Protein AF-A0A4R1ZVI6-F1 (afdb_monomer)

Secondary structure (DSSP, 8-state):
-HHHHHHHHHHHHHHHHHHHHHHHH--HHHHHHHHHHHHHHHHHHHHHHTT--PPPTHHHHHHHHHHHHHHHHT-

pLDDT: mean 86.79, std 6.99, range [55.91, 95.81]

Mean predicted aligned error: 7.62 Å

Structure (mmCIF, N/CA/C/O backbone):
data_AF-A0A4R1ZVI6-F1
#
_entry.id   AF-A0A4R1ZVI6-F1
#
loop_
_atom_site.group_PDB
_atom_site.id
_atom_site.type_symbol
_atom_site.label_atom_id
_atom_site.label_alt_id
_atom_site.label_comp_id
_atom_site.label_asym_id
_atom_site.label_entity_id
_atom_site.label_seq_id
_atom_site.pdbx_PDB_ins_code
_atom_site.Cartn_x
_atom_site.Cartn_y
_atom_site.Cartn_z
_atom_site.occupancy
_atom_site.B_iso_or_equiv
_atom_site.auth_seq_id
_atom_site.auth_comp_id
_atom_site.auth_asym_id
_atom_site.auth_atom_id
_atom_site.pdbx_PDB_model_num
ATOM 1 N N . MET A 1 1 ? -8.468 2.987 -17.287 1.00 66.75 1 MET A N 1
ATOM 2 C CA . MET A 1 1 ? -8.949 3.704 -16.079 1.00 66.75 1 MET A CA 1
ATOM 3 C C . MET A 1 1 ? -9.686 2.799 -15.089 1.00 66.75 1 MET A C 1
ATOM 5 O O . MET A 1 1 ? -9.454 2.960 -13.902 1.00 66.75 1 MET A O 1
ATOM 9 N N . PHE A 1 2 ? -10.489 1.820 -15.533 1.00 83.19 2 PHE A N 1
ATOM 10 C CA . PHE A 1 2 ? -11.233 0.908 -14.640 1.00 83.19 2 PHE A CA 1
ATOM 11 C C . PHE A 1 2 ? -10.382 0.166 -13.593 1.00 83.19 2 PHE A C 1
ATOM 13 O O . PHE A 1 2 ? -10.825 0.022 -12.460 1.00 83.19 2 PHE A O 1
ATOM 20 N N . GLY A 1 3 ? -9.153 -0.250 -13.931 1.00 84.31 3 GLY A N 1
ATOM 21 C CA . GLY A 1 3 ? -8.248 -0.907 -12.976 1.00 84.31 3 GLY A CA 1
ATOM 22 C C . GLY A 1 3 ? -7.853 -0.008 -11.799 1.00 84.31 3 GLY A C 1
ATOM 23 O O . GLY A 1 3 ? -7.955 -0.417 -10.650 1.00 84.31 3 GLY A O 1
ATOM 24 N N . ILE A 1 4 ? -7.511 1.256 -12.069 1.00 87.19 4 ILE A N 1
ATOM 25 C CA . ILE A 1 4 ? -7.170 2.244 -11.032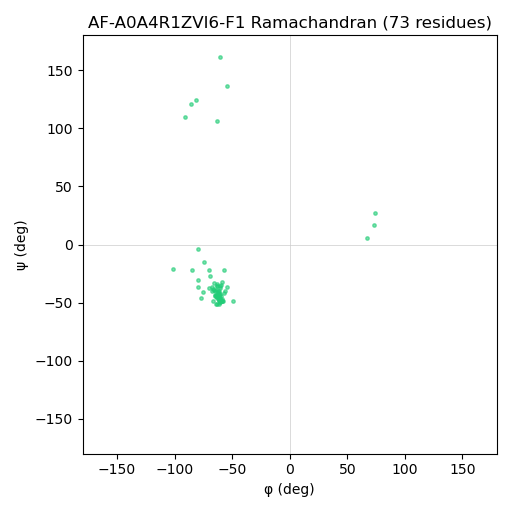 1.00 87.19 4 ILE A CA 1
ATOM 26 C C . ILE A 1 4 ? -8.386 2.520 -10.140 1.00 87.19 4 ILE A C 1
ATOM 28 O O . ILE A 1 4 ? -8.271 2.530 -8.917 1.00 87.19 4 ILE A O 1
ATOM 32 N N . THR A 1 5 ? -9.569 2.688 -10.739 1.00 90.19 5 THR A N 1
ATOM 33 C CA . THR A 1 5 ? -10.815 2.894 -9.988 1.00 90.19 5 THR A CA 1
ATOM 34 C C . THR A 1 5 ? -11.139 1.700 -9.087 1.00 90.19 5 THR A C 1
ATOM 36 O O . THR A 1 5 ? -11.519 1.898 -7.936 1.00 90.19 5 THR A O 1
ATOM 39 N N . ALA A 1 6 ? -10.944 0.470 -9.573 1.00 90.75 6 ALA A N 1
ATOM 40 C CA . ALA A 1 6 ? -11.149 -0.743 -8.785 1.00 90.75 6 ALA A CA 1
ATOM 41 C C . ALA A 1 6 ? -10.170 -0.835 -7.605 1.00 90.75 6 ALA A C 1
ATOM 43 O O . ALA A 1 6 ? -10.586 -1.126 -6.486 1.00 90.75 6 ALA A O 1
ATOM 44 N N . VAL A 1 7 ? -8.890 -0.523 -7.828 1.00 91.44 7 VAL A N 1
ATOM 45 C CA . VAL A 1 7 ? -7.864 -0.497 -6.774 1.00 91.44 7 VAL A CA 1
ATOM 46 C C . VAL A 1 7 ? -8.222 0.518 -5.682 1.00 91.44 7 VAL A C 1
ATOM 48 O O . VAL A 1 7 ? -8.210 0.173 -4.503 1.00 91.44 7 VAL A O 1
ATOM 51 N N . ILE A 1 8 ? -8.625 1.735 -6.058 1.00 92.06 8 ILE A N 1
ATOM 52 C CA . ILE A 1 8 ? -9.053 2.767 -5.099 1.00 92.06 8 ILE A CA 1
ATOM 53 C C . ILE A 1 8 ? -10.292 2.312 -4.318 1.00 92.06 8 ILE A C 1
ATOM 55 O O . ILE A 1 8 ? -10.345 2.484 -3.099 1.00 92.06 8 ILE A O 1
ATOM 59 N N . ALA A 1 9 ? -11.274 1.710 -4.995 1.00 94.12 9 ALA A N 1
ATOM 60 C CA . ALA A 1 9 ? -12.483 1.209 -4.350 1.00 94.12 9 ALA A CA 1
ATOM 61 C C . ALA A 1 9 ? -12.166 0.120 -3.312 1.00 94.12 9 ALA A C 1
ATOM 63 O O . ALA A 1 9 ? -12.663 0.179 -2.189 1.00 94.12 9 ALA A O 1
ATOM 64 N N . VAL A 1 10 ? -11.289 -0.831 -3.647 1.00 94.06 10 VAL A N 1
ATOM 65 C CA . VAL A 1 10 ? -10.846 -1.876 -2.711 1.00 94.06 10 VAL A CA 1
ATOM 66 C C . VAL A 1 10 ? -10.102 -1.264 -1.525 1.00 94.06 10 VAL A C 1
ATOM 68 O O . VAL A 1 10 ? -10.406 -1.599 -0.382 1.00 94.06 10 VAL A O 1
ATOM 71 N N . SER A 1 11 ? -9.184 -0.323 -1.754 1.00 92.62 11 SER A N 1
ATOM 72 C CA . SER A 1 11 ? -8.476 0.354 -0.661 1.00 92.62 11 SER A CA 1
ATOM 73 C C . SER A 1 11 ? -9.420 1.119 0.268 1.00 92.62 11 SER A C 1
ATOM 75 O O . SER A 1 11 ? -9.224 1.090 1.481 1.00 92.62 11 SER A O 1
ATOM 77 N N . ALA A 1 12 ? -10.473 1.747 -0.262 1.00 93.81 12 ALA A N 1
ATOM 78 C CA . ALA A 1 12 ? -11.490 2.403 0.556 1.00 93.81 12 ALA A CA 1
ATOM 79 C C . ALA A 1 12 ? -12.256 1.406 1.444 1.00 93.81 12 ALA A C 1
ATOM 81 O O . ALA A 1 12 ? -12.516 1.702 2.611 1.00 93.81 12 ALA A O 1
ATOM 82 N N . VAL A 1 13 ? -12.568 0.212 0.926 1.00 95.81 13 VAL A N 1
ATOM 83 C CA . VAL A 1 13 ? -13.207 -0.865 1.702 1.00 95.81 13 VAL A CA 1
ATOM 84 C C . VAL A 1 13 ? -12.289 -1.364 2.818 1.00 95.81 13 VAL A C 1
ATOM 86 O O . VAL A 1 13 ? -12.743 -1.498 3.953 1.00 95.81 13 VAL A O 1
ATOM 89 N N . ILE A 1 14 ? -11.001 -1.577 2.524 1.00 93.81 14 ILE A N 1
ATOM 90 C CA . ILE A 1 14 ? -10.004 -1.980 3.529 1.00 93.81 14 ILE A CA 1
ATOM 91 C C . ILE A 1 14 ? -9.948 -0.938 4.651 1.00 93.81 14 ILE A C 1
ATOM 93 O O . ILE A 1 14 ? -10.068 -1.285 5.821 1.00 93.81 14 ILE A O 1
ATOM 97 N N . VAL A 1 15 ? -9.843 0.352 4.313 1.00 94.00 15 VAL A N 1
ATOM 98 C CA . VAL A 1 15 ? -9.849 1.424 5.321 1.00 94.00 15 VAL A CA 1
ATOM 99 C C . VAL A 1 15 ? -11.136 1.394 6.138 1.00 94.00 15 VAL A C 1
ATOM 101 O O . VAL A 1 15 ? -11.062 1.443 7.359 1.00 94.00 15 VAL A O 1
ATOM 104 N N . ALA A 1 16 ? -12.308 1.282 5.510 1.00 94.12 16 ALA A N 1
ATOM 105 C CA . ALA A 1 16 ? -13.582 1.263 6.227 1.00 94.12 16 ALA A CA 1
ATOM 106 C C . ALA A 1 16 ? -13.692 0.092 7.222 1.00 94.12 16 ALA A C 1
ATOM 108 O O . ALA A 1 16 ? -14.262 0.263 8.302 1.00 94.12 16 ALA A O 1
ATOM 109 N N . TYR A 1 17 ? -13.132 -1.070 6.877 1.00 95.06 17 TYR A N 1
ATOM 110 C CA . TYR A 1 17 ? -13.144 -2.259 7.725 1.00 95.06 17 TYR A CA 1
ATOM 111 C C . TYR A 1 17 ? -12.121 -2.184 8.870 1.00 95.06 17 TYR A C 1
ATOM 113 O O . TYR A 1 17 ? -12.465 -2.436 10.028 1.00 95.06 17 TYR A O 1
ATOM 121 N N . GLU A 1 18 ? -10.887 -1.767 8.583 1.00 91.44 18 GLU A N 1
ATOM 122 C CA . GLU A 1 18 ? -9.807 -1.723 9.575 1.00 91.44 18 GLU A CA 1
ATOM 123 C C . GLU A 1 18 ? -9.886 -0.497 10.502 1.00 91.44 18 GLU A C 1
ATOM 125 O O . GLU A 1 18 ? -9.512 -0.572 11.677 1.00 91.44 18 GLU A O 1
ATOM 130 N N . TRP A 1 19 ? -10.407 0.635 10.018 1.00 89.62 19 TRP A N 1
ATOM 131 C CA . TRP A 1 19 ? -10.498 1.897 10.764 1.00 89.62 19 TRP A CA 1
ATOM 132 C C . TRP A 1 19 ? -11.097 1.779 12.177 1.00 89.62 19 TRP A C 1
ATOM 134 O O . TRP A 1 19 ? -10.481 2.295 13.117 1.00 89.62 19 TRP A O 1
ATOM 144 N N . PRO A 1 20 ? -12.249 1.111 12.409 1.00 88.31 20 PRO A N 1
ATOM 145 C CA . PRO A 1 20 ? -12.778 0.942 13.762 1.00 88.31 20 PRO A CA 1
ATOM 146 C C . PRO A 1 20 ? -11.849 0.119 14.665 1.00 88.31 20 PRO A C 1
ATOM 148 O O . PRO A 1 20 ? -11.766 0.410 15.859 1.00 88.31 20 PRO A O 1
ATOM 151 N N . GLY A 1 21 ? -11.139 -0.874 14.122 1.00 89.94 21 GLY A N 1
ATOM 152 C CA . GLY A 1 21 ? -10.157 -1.673 14.861 1.00 89.94 21 GLY A CA 1
ATOM 153 C C . GLY A 1 21 ? -8.949 -0.839 15.284 1.00 89.94 21 GLY A C 1
ATOM 154 O O . GLY A 1 21 ? -8.603 -0.797 16.467 1.00 89.94 21 GLY A O 1
ATOM 155 N N . LEU A 1 22 ? -8.377 -0.085 14.345 1.00 87.44 22 LEU A N 1
ATOM 156 C CA . LEU A 1 22 ? -7.257 0.820 14.607 1.00 87.44 22 LEU A CA 1
ATOM 157 C C . LEU A 1 22 ? -7.616 1.928 15.602 1.00 87.44 22 LEU A C 1
ATOM 159 O O . LEU A 1 22 ? -6.832 2.242 16.501 1.00 87.44 22 LEU A O 1
ATOM 163 N N . ARG A 1 23 ? -8.825 2.491 15.496 1.00 87.06 23 ARG A N 1
ATOM 164 C CA . ARG A 1 23 ? -9.298 3.519 16.430 1.00 87.06 23 ARG A CA 1
ATOM 165 C C . ARG A 1 23 ? -9.502 2.962 17.841 1.00 87.06 23 ARG A C 1
ATOM 167 O O . ARG A 1 23 ? -9.171 3.650 18.801 1.00 87.06 23 ARG A O 1
ATOM 174 N N . LYS A 1 24 ? -10.002 1.726 17.976 1.00 87.81 24 LYS A N 1
ATOM 175 C CA . LYS A 1 24 ? -10.142 1.040 19.276 1.00 87.81 24 LYS A CA 1
ATOM 176 C C . LYS A 1 24 ? -8.792 0.734 19.927 1.00 87.81 24 LYS A C 1
ATOM 178 O O . LYS A 1 24 ? -8.695 0.782 21.147 1.00 87.81 24 LYS A O 1
ATOM 183 N N . GLN A 1 25 ? -7.761 0.447 19.133 1.00 88.94 25 GLN A N 1
ATOM 184 C CA . GLN A 1 25 ? -6.411 0.193 19.641 1.00 88.94 25 GLN A CA 1
ATOM 185 C C . GLN A 1 25 ? -5.743 1.460 20.207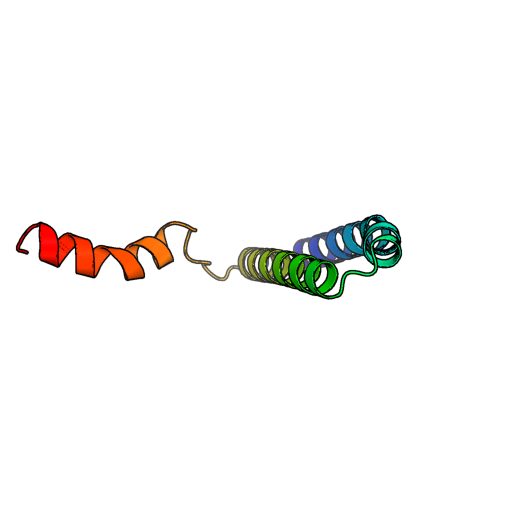 1.00 88.94 25 GLN A C 1
ATOM 187 O O . GLN A 1 25 ? -4.865 1.357 21.059 1.00 88.94 25 GLN A O 1
ATOM 192 N N . GLY A 1 26 ? -6.118 2.652 19.724 1.00 84.62 26 GLY A N 1
ATOM 193 C CA . GLY A 1 26 ? -5.619 3.943 20.223 1.00 84.62 26 GLY A CA 1
ATOM 194 C C . GLY A 1 26 ? -4.130 4.214 19.957 1.00 84.62 26 GLY A C 1
ATOM 195 O O . GLY A 1 26 ? -3.591 5.220 20.413 1.00 84.62 26 GLY A O 1
ATOM 196 N N . SER A 1 27 ? -3.447 3.339 19.215 1.00 90.00 27 SER A N 1
ATOM 197 C CA . SER A 1 27 ? -2.017 3.454 18.934 1.00 90.00 27 SER A CA 1
ATOM 198 C C . SER A 1 27 ? -1.770 4.242 17.652 1.00 90.00 27 SER A C 1
ATOM 200 O O . SER A 1 27 ? -1.973 3.741 16.545 1.00 90.00 27 SER A O 1
ATOM 202 N N . ALA A 1 28 ? -1.241 5.459 17.788 1.00 88.31 28 ALA A N 1
ATOM 203 C CA . ALA A 1 28 ? -0.838 6.274 16.641 1.00 88.31 28 ALA A CA 1
ATOM 204 C C . ALA A 1 28 ? 0.218 5.574 15.764 1.00 88.31 28 ALA A C 1
ATOM 206 O O . ALA A 1 28 ? 0.207 5.726 14.547 1.00 88.31 28 ALA A O 1
ATOM 207 N N . ARG A 1 29 ? 1.094 4.748 16.360 1.00 90.62 29 ARG A N 1
ATOM 208 C CA . ARG A 1 29 ? 2.099 3.971 15.613 1.00 90.62 29 ARG A CA 1
ATOM 209 C C . ARG A 1 29 ? 1.456 2.929 14.700 1.00 90.62 29 ARG A C 1
ATOM 211 O O . ARG A 1 29 ? 1.908 2.763 13.574 1.00 90.62 29 ARG A O 1
ATOM 218 N N . ALA A 1 30 ? 0.401 2.263 15.169 1.00 89.62 30 ALA A N 1
ATOM 219 C CA . ALA A 1 30 ? -0.332 1.286 14.367 1.00 89.62 30 ALA A CA 1
ATOM 220 C C . ALA A 1 30 ? -1.068 1.960 13.203 1.00 89.62 30 ALA A C 1
ATOM 222 O O . ALA A 1 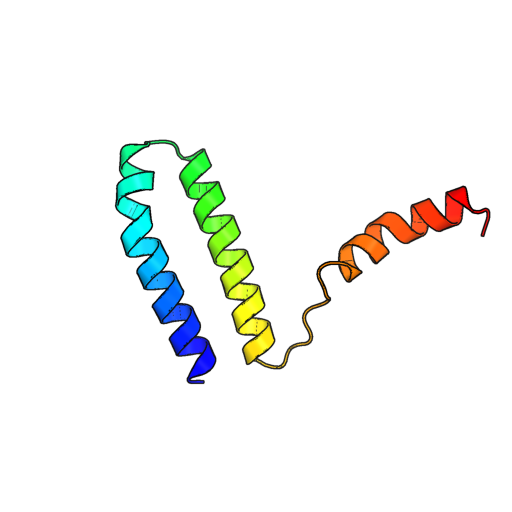30 ? -1.036 1.457 12.085 1.00 89.62 30 ALA A O 1
ATOM 223 N N . ILE A 1 31 ? -1.653 3.138 13.447 1.00 89.75 31 ILE A N 1
ATOM 224 C CA . ILE A 1 31 ? -2.307 3.945 12.408 1.00 89.75 31 ILE A CA 1
ATOM 225 C C . ILE A 1 31 ? -1.307 4.344 11.329 1.00 89.75 31 ILE A C 1
ATOM 227 O O . ILE A 1 31 ? -1.559 4.116 10.147 1.00 89.75 31 ILE A O 1
ATOM 231 N N . VAL A 1 32 ? -0.151 4.880 11.725 1.00 93.12 32 VAL A N 1
ATOM 232 C CA . VAL A 1 32 ? 0.898 5.254 10.772 1.00 93.12 32 VAL A CA 1
ATOM 233 C C . VAL A 1 32 ? 1.377 4.031 9.988 1.00 93.12 32 VAL A C 1
ATOM 235 O O . VAL A 1 32 ? 1.429 4.109 8.769 1.00 93.12 32 VAL A O 1
ATOM 238 N N . ALA A 1 33 ? 1.654 2.901 10.647 1.00 93.19 33 ALA A N 1
ATOM 239 C CA . ALA A 1 33 ? 2.099 1.676 9.976 1.00 93.19 33 ALA A CA 1
ATOM 240 C C . ALA A 1 33 ? 1.068 1.128 8.971 1.00 93.19 33 ALA A C 1
ATOM 242 O O . ALA A 1 33 ? 1.432 0.698 7.879 1.00 93.19 33 ALA A O 1
ATOM 243 N N . PHE A 1 34 ? -0.219 1.169 9.321 1.00 93.38 34 PHE A N 1
ATOM 244 C CA . PHE A 1 34 ? -1.295 0.746 8.430 1.00 93.38 34 PHE A CA 1
ATOM 245 C C . PHE A 1 34 ? -1.371 1.634 7.188 1.00 93.38 34 PHE A C 1
ATOM 247 O O . PHE A 1 34 ? -1.350 1.129 6.066 1.00 93.38 34 PHE A O 1
ATOM 254 N N . PHE A 1 35 ? -1.407 2.957 7.371 1.00 92.56 35 PHE A N 1
ATOM 255 C CA . PHE A 1 35 ? -1.488 3.874 6.238 1.00 92.56 35 PHE A CA 1
ATOM 256 C C . PHE A 1 35 ? -0.232 3.837 5.374 1.00 92.56 35 PHE A C 1
ATOM 258 O O . PHE A 1 35 ? -0.360 3.866 4.154 1.00 92.56 35 PHE A O 1
ATOM 265 N N . THR A 1 36 ? 0.967 3.731 5.951 1.00 93.69 36 THR A N 1
ATOM 266 C CA . THR A 1 36 ? 2.195 3.639 5.148 1.00 93.69 36 THR A CA 1
ATOM 267 C C . THR A 1 36 ? 2.184 2.395 4.268 1.00 93.69 36 THR A C 1
ATOM 269 O O . THR A 1 36 ? 2.402 2.516 3.065 1.00 93.69 36 THR A O 1
ATOM 272 N N . MET A 1 37 ? 1.851 1.221 4.814 1.00 93.12 37 MET A N 1
ATOM 273 C CA . MET A 1 37 ? 1.722 -0.003 4.012 1.00 93.12 37 MET A CA 1
ATOM 274 C C . MET A 1 37 ? 0.627 0.111 2.949 1.00 93.12 37 MET A C 1
ATOM 276 O O . MET A 1 37 ? 0.857 -0.265 1.797 1.00 93.12 37 MET A O 1
ATOM 280 N N . LEU A 1 38 ? -0.535 0.667 3.304 1.00 93.62 38 LEU A N 1
ATOM 281 C CA . LEU A 1 38 ? -1.649 0.846 2.376 1.00 93.62 38 LEU A CA 1
ATOM 282 C C . LEU A 1 38 ? -1.265 1.760 1.204 1.00 93.62 38 LEU A C 1
ATOM 284 O O . LEU A 1 38 ? -1.503 1.404 0.053 1.00 93.62 38 LEU A O 1
ATOM 288 N N . PHE A 1 39 ? -0.645 2.913 1.474 1.00 93.12 39 PHE A N 1
ATOM 289 C CA . PHE A 1 39 ? -0.231 3.859 0.436 1.00 93.12 39 PHE A CA 1
ATOM 290 C C . PHE A 1 39 ? 0.892 3.312 -0.445 1.00 93.12 39 PHE A C 1
ATOM 292 O O . PHE A 1 39 ? 0.865 3.544 -1.652 1.00 93.12 39 PHE A O 1
ATOM 299 N N . ILE A 1 40 ? 1.841 2.556 0.117 1.00 92.69 40 ILE A N 1
ATOM 300 C CA . ILE A 1 40 ? 2.885 1.886 -0.672 1.00 92.69 40 ILE A CA 1
ATOM 301 C C . ILE A 1 40 ? 2.245 0.888 -1.643 1.00 92.69 40 ILE A C 1
ATOM 303 O O . ILE A 1 40 ? 2.504 0.950 -2.845 1.00 92.69 40 ILE A O 1
ATOM 307 N N . GLY A 1 41 ? 1.366 0.010 -1.150 1.00 90.62 41 GLY A N 1
ATOM 308 C CA . GLY A 1 41 ? 0.671 -0.966 -1.993 1.00 90.62 41 GLY A CA 1
ATOM 309 C C . GLY A 1 41 ? -0.216 -0.307 -3.054 1.00 90.62 41 GLY A C 1
ATOM 310 O O . GLY A 1 41 ? -0.199 -0.715 -4.216 1.00 90.62 41 GLY A O 1
ATOM 311 N N . LEU A 1 42 ? -0.936 0.753 -2.677 1.00 92.69 42 LEU A N 1
ATOM 312 C CA . LEU A 1 42 ? -1.764 1.541 -3.588 1.00 92.69 42 LEU A CA 1
ATOM 313 C C . LEU A 1 42 ? -0.919 2.182 -4.697 1.00 92.69 42 LEU A C 1
ATOM 315 O O . LEU A 1 42 ? -1.271 2.076 -5.870 1.00 92.69 42 LEU A O 1
ATOM 319 N N . GLY A 1 43 ? 0.202 2.813 -4.341 1.00 90.44 43 GLY A N 1
ATOM 320 C CA . GLY A 1 43 ? 1.111 3.447 -5.294 1.00 90.44 43 GLY A CA 1
ATOM 321 C C . GLY A 1 43 ? 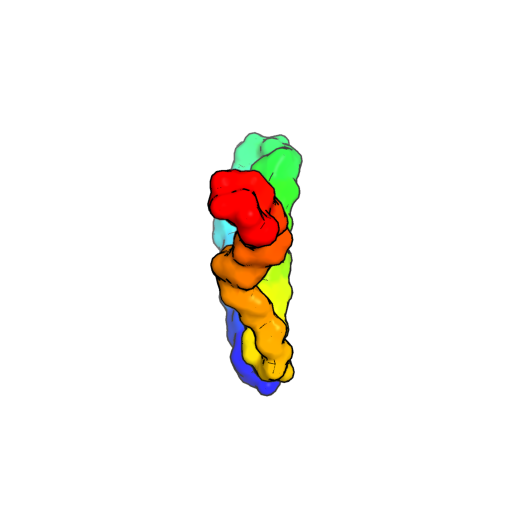1.694 2.446 -6.290 1.00 90.44 43 GLY A C 1
ATOM 322 O O . GLY A 1 43 ? 1.650 2.691 -7.493 1.00 90.44 43 GLY A O 1
ATOM 323 N N . ILE A 1 44 ? 2.149 1.285 -5.809 1.00 89.56 44 ILE A N 1
ATOM 324 C CA . ILE A 1 44 ? 2.659 0.201 -6.664 1.00 89.56 44 ILE A CA 1
ATOM 325 C C . ILE A 1 44 ? 1.580 -0.262 -7.647 1.00 89.56 44 ILE A C 1
ATOM 327 O O . ILE A 1 44 ? 1.835 -0.333 -8.848 1.00 89.56 44 ILE A O 1
ATOM 331 N N . MET A 1 45 ? 0.363 -0.526 -7.162 1.00 89.12 45 MET A N 1
ATOM 332 C CA . MET A 1 45 ? -0.747 -0.947 -8.020 1.00 89.12 45 MET A CA 1
ATOM 333 C C . MET A 1 45 ? -1.096 0.106 -9.074 1.00 89.12 45 MET A C 1
ATOM 335 O O . MET A 1 45 ? -1.308 -0.238 -10.235 1.00 89.12 45 MET A O 1
ATOM 339 N N . ILE A 1 46 ? -1.121 1.390 -8.705 1.00 88.69 46 ILE A N 1
ATOM 340 C CA . ILE A 1 46 ? -1.372 2.478 -9.657 1.00 88.69 46 ILE A CA 1
ATOM 341 C C . ILE A 1 46 ? -0.282 2.518 -10.732 1.00 88.69 46 ILE A C 1
ATOM 343 O O . ILE A 1 46 ? -0.623 2.603 -11.910 1.00 88.69 46 ILE A O 1
ATOM 347 N N . CYS A 1 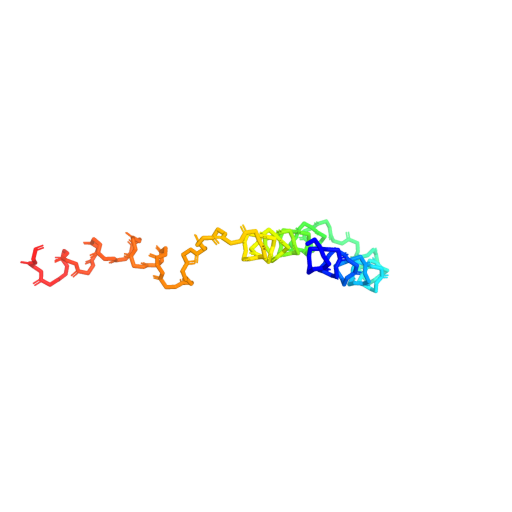47 ? 0.997 2.411 -10.361 1.00 88.94 47 CYS A N 1
ATOM 348 C CA . CYS A 1 47 ? 2.103 2.384 -11.320 1.00 88.94 47 CYS A CA 1
ATOM 349 C C . CYS A 1 47 ? 1.985 1.207 -12.300 1.00 88.94 47 CYS A C 1
ATOM 351 O O . CYS A 1 47 ? 2.094 1.415 -13.508 1.00 88.94 47 CYS A O 1
ATOM 353 N N . ILE A 1 48 ? 1.663 0.007 -11.800 1.00 86.69 48 ILE A N 1
ATOM 354 C CA . ILE A 1 48 ? 1.434 -1.184 -12.633 1.00 86.69 48 ILE A CA 1
ATOM 355 C C . ILE A 1 48 ? 0.300 -0.929 -13.638 1.00 86.69 48 ILE A C 1
ATOM 357 O O . ILE A 1 48 ? 0.462 -1.161 -14.834 1.00 86.69 48 ILE A O 1
ATOM 361 N N . PHE A 1 49 ? -0.841 -0.401 -13.184 1.00 86.50 49 PHE A N 1
ATOM 362 C CA . PHE A 1 49 ? -1.972 -0.099 -14.070 1.00 86.50 49 PHE A CA 1
ATOM 363 C C . PHE A 1 49 ? -1.728 1.086 -15.013 1.00 86.50 49 PHE A C 1
ATOM 365 O O . PHE A 1 49 ? -2.405 1.190 -16.038 1.00 86.50 49 PHE A O 1
ATOM 372 N N . ALA A 1 50 ? -0.791 1.973 -14.685 1.00 86.00 50 ALA A N 1
ATOM 373 C CA . ALA A 1 50 ? -0.341 3.054 -15.555 1.00 86.00 50 ALA A CA 1
ATOM 374 C C . ALA A 1 50 ? 0.668 2.582 -16.619 1.00 86.00 50 ALA A C 1
ATOM 376 O O . ALA A 1 50 ? 1.061 3.382 -17.465 1.00 86.00 50 ALA A O 1
ATOM 377 N N . GLY A 1 51 ? 1.078 1.307 -16.595 1.00 84.31 51 GLY A N 1
ATOM 378 C CA . GLY A 1 51 ? 2.095 0.764 -17.498 1.00 84.31 51 GLY A CA 1
ATOM 379 C C . GLY A 1 51 ? 3.513 1.237 -17.169 1.00 84.31 51 GLY A C 1
ATOM 380 O O . GLY A 1 51 ? 4.396 1.141 -18.014 1.00 84.31 51 GLY A O 1
ATOM 381 N N . ILE A 1 52 ? 3.730 1.768 -15.963 1.00 84.81 52 ILE A N 1
ATOM 382 C CA . ILE A 1 52 ? 5.058 2.131 -15.472 1.00 84.81 52 ILE A CA 1
ATOM 383 C C . ILE A 1 52 ? 5.715 0.851 -14.963 1.00 84.81 52 ILE A C 1
ATOM 385 O O . ILE A 1 52 ? 5.162 0.169 -14.098 1.00 84.81 52 ILE A O 1
ATOM 389 N N . GLU A 1 53 ? 6.899 0.533 -15.483 1.00 77.69 53 GLU A N 1
ATOM 390 C CA . GLU A 1 53 ? 7.707 -0.575 -14.980 1.00 77.69 53 GLU A CA 1
ATOM 391 C C . GLU A 1 53 ? 8.108 -0.289 -13.532 1.00 77.69 53 GLU A C 1
ATOM 393 O O . GLU A 1 53 ? 8.930 0.580 -13.238 1.00 77.69 53 GLU A O 1
ATOM 398 N N . VAL A 1 54 ? 7.475 -1.005 -12.605 1.00 78.31 54 VAL A N 1
ATOM 399 C CA . VAL A 1 54 ? 7.866 -0.990 -11.201 1.00 78.31 54 VAL A CA 1
ATOM 400 C C . VAL A 1 54 ? 8.966 -2.036 -11.037 1.00 78.31 54 VAL A C 1
ATOM 402 O O . VAL A 1 54 ? 8.703 -3.205 -11.333 1.00 78.31 54 VAL A O 1
ATOM 405 N N . PRO A 1 55 ? 10.174 -1.655 -10.577 1.00 77.62 55 PRO A N 1
ATOM 406 C CA . PRO A 1 55 ? 11.238 -2.617 -10.325 1.00 77.62 55 PRO A CA 1
ATOM 407 C C . PRO A 1 55 ? 10.734 -3.700 -9.373 1.00 77.62 55 PRO A C 1
ATOM 409 O O . PRO A 1 55 ? 10.037 -3.409 -8.392 1.00 77.62 55 PRO A O 1
ATOM 412 N N . GLY A 1 56 ? 11.061 -4.957 -9.671 1.00 74.81 56 GLY A N 1
ATOM 413 C CA . GLY A 1 56 ? 10.617 -6.081 -8.862 1.00 74.81 56 GLY A CA 1
ATOM 414 C C . GLY A 1 56 ? 11.146 -5.966 -7.428 1.00 74.81 56 GLY A C 1
ATOM 415 O O . GLY A 1 56 ? 12.138 -5.282 -7.183 1.00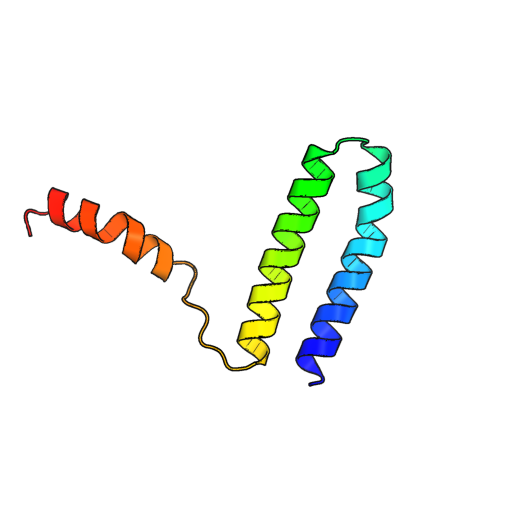 74.81 56 GLY A O 1
ATOM 416 N N . PRO A 1 57 ? 10.562 -6.675 -6.449 1.00 71.31 57 PRO A N 1
ATOM 417 C CA . PRO A 1 57 ? 11.004 -6.599 -5.050 1.00 71.31 57 PRO A CA 1
ATOM 418 C C . PRO A 1 57 ? 12.490 -6.959 -4.858 1.00 71.31 57 PRO A C 1
ATOM 420 O O . PRO A 1 57 ? 13.107 -6.551 -3.878 1.00 71.31 57 PRO A O 1
ATOM 423 N N . ALA A 1 58 ? 13.077 -7.695 -5.806 1.00 77.75 58 ALA A N 1
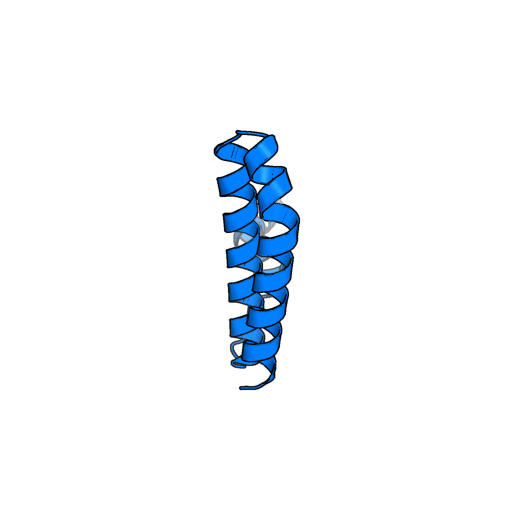ATOM 424 C CA . ALA A 1 58 ? 14.488 -8.054 -5.819 1.00 77.75 58 ALA A CA 1
ATOM 425 C C . ALA A 1 58 ? 15.410 -6.985 -6.437 1.00 77.75 58 ALA A C 1
ATOM 427 O O . ALA A 1 58 ? 16.596 -6.992 -6.124 1.00 77.75 58 ALA A O 1
ATOM 428 N N . GLU A 1 59 ? 14.923 -6.071 -7.284 1.00 81.62 59 GLU A N 1
ATOM 429 C CA . GLU A 1 59 ? 15.763 -5.048 -7.936 1.00 81.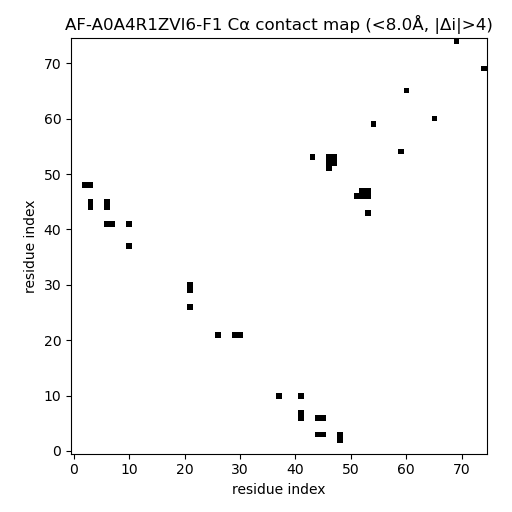62 59 GLU A CA 1
ATOM 430 C C . GLU A 1 59 ? 16.396 -4.081 -6.919 1.00 81.62 59 GLU A C 1
ATOM 432 O O . GLU A 1 59 ? 17.618 -3.934 -6.926 1.00 81.62 59 GLU A O 1
ATOM 437 N N . PRO A 1 60 ? 15.630 -3.458 -5.998 1.00 80.12 60 PRO A N 1
ATOM 438 C CA . PRO A 1 60 ? 16.197 -2.569 -4.987 1.00 80.12 60 PRO A CA 1
ATOM 439 C C . PRO A 1 60 ? 17.149 -3.306 -4.044 1.00 80.12 60 PRO A C 1
ATOM 441 O O . PRO A 1 60 ? 18.171 -2.757 -3.638 1.00 80.12 60 PRO A O 1
ATOM 444 N N . LEU A 1 61 ? 16.834 -4.568 -3.724 1.00 80.06 61 LEU A N 1
ATOM 445 C CA . LEU A 1 61 ? 17.707 -5.430 -2.930 1.00 80.06 61 LEU A CA 1
ATOM 446 C C . LEU A 1 61 ? 19.015 -5.712 -3.673 1.00 80.06 61 LEU A C 1
ATOM 448 O O . LEU A 1 61 ? 20.078 -5.612 -3.072 1.00 80.06 61 LEU A O 1
ATOM 452 N N . ARG A 1 62 ? 18.971 -6.000 -4.978 1.00 83.62 62 ARG A N 1
ATOM 453 C CA . ARG A 1 62 ? 20.185 -6.143 -5.791 1.00 83.62 62 ARG A CA 1
ATOM 454 C C . ARG A 1 62 ? 20.990 -4.851 -5.783 1.00 83.62 62 ARG A C 1
ATOM 456 O O . ARG A 1 62 ? 22.152 -4.905 -5.424 1.00 83.62 62 ARG A O 1
ATOM 463 N N . ILE A 1 63 ? 20.386 -3.694 -6.038 1.00 84.69 63 ILE A N 1
ATOM 464 C CA . ILE A 1 63 ? 21.104 -2.406 -6.016 1.00 84.69 63 ILE A CA 1
ATOM 465 C C . ILE A 1 63 ? 21.796 -2.162 -4.662 1.00 84.69 63 ILE A C 1
ATOM 467 O O . ILE A 1 63 ? 22.931 -1.689 -4.625 1.00 84.69 63 ILE A O 1
ATOM 471 N N . LEU A 1 64 ? 21.141 -2.514 -3.553 1.00 85.38 64 LEU A N 1
ATOM 472 C CA . LEU A 1 64 ? 21.681 -2.310 -2.209 1.00 85.38 64 LEU A CA 1
ATOM 473 C C . LEU A 1 64 ? 22.779 -3.322 -1.837 1.00 85.38 64 LEU A C 1
ATOM 475 O O . LEU A 1 64 ? 23.774 -2.951 -1.214 1.00 85.38 64 LEU A O 1
ATOM 479 N N . PHE A 1 65 ? 22.602 -4.598 -2.190 1.00 84.00 65 PHE A N 1
ATOM 480 C CA . PHE A 1 65 ? 23.455 -5.699 -1.725 1.00 84.00 65 PHE A CA 1
ATOM 481 C C . PHE A 1 65 ? 24.503 -6.167 -2.744 1.00 84.00 65 PHE A C 1
ATOM 483 O O . PHE A 1 65 ? 25.510 -6.750 -2.347 1.00 84.00 65 PHE A O 1
ATOM 490 N N . GLU A 1 66 ? 24.325 -5.901 -4.036 1.00 84.12 66 GLU A N 1
ATOM 491 C CA . GLU A 1 66 ? 25.299 -6.206 -5.088 1.00 84.12 66 GLU A CA 1
ATOM 492 C C . GLU A 1 66 ? 26.683 -5.568 -4.863 1.00 84.12 66 GLU A C 1
ATOM 494 O O . GLU A 1 66 ? 27.666 -6.293 -5.034 1.00 84.12 66 GLU A O 1
ATOM 499 N N . PRO A 1 67 ? 26.834 -4.298 -4.421 1.00 83.81 67 PRO A N 1
ATOM 500 C CA . PRO A 1 67 ? 28.162 -3.753 -4.125 1.00 83.81 67 PRO A CA 1
ATOM 501 C C . PRO A 1 67 ? 28.859 -4.495 -2.975 1.00 83.81 67 PRO A C 1
ATOM 503 O O . PRO A 1 67 ? 30.064 -4.726 -3.035 1.00 83.81 67 PRO A O 1
ATOM 506 N N . MET 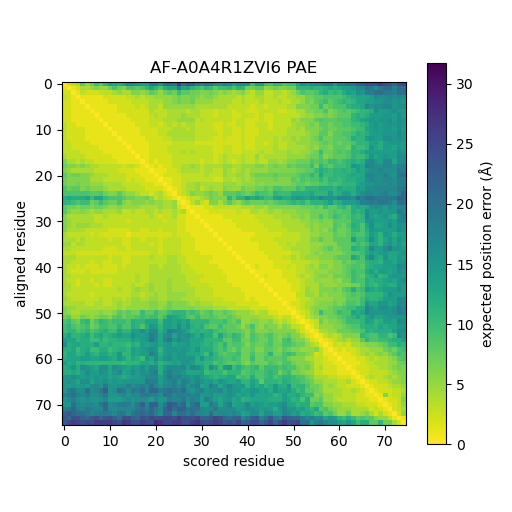A 1 68 ? 28.110 -4.939 -1.960 1.00 85.00 68 MET A N 1
ATOM 507 C CA . MET A 1 68 ? 28.668 -5.763 -0.881 1.00 85.00 68 MET A CA 1
ATOM 508 C C . MET A 1 68 ? 29.022 -7.173 -1.369 1.00 85.00 68 MET A C 1
ATOM 510 O O . MET A 1 68 ? 30.053 -7.718 -0.985 1.00 85.00 68 MET A O 1
ATOM 514 N N . GLY A 1 69 ? 28.208 -7.752 -2.255 1.00 81.50 69 GLY A N 1
ATOM 515 C CA . GLY A 1 69 ? 28.488 -9.043 -2.884 1.00 81.50 69 GLY A CA 1
ATOM 516 C C . GLY A 1 69 ? 29.762 -9.032 -3.732 1.00 81.50 69 GLY A C 1
ATOM 517 O O . GLY A 1 69 ? 30.562 -9.960 -3.621 1.00 81.50 69 GLY A O 1
ATOM 518 N N . LYS A 1 70 ? 29.982 -7.969 -4.517 1.00 85.19 70 LYS A N 1
ATOM 519 C CA . LYS A 1 70 ? 31.213 -7.753 -5.301 1.00 85.19 70 LYS A CA 1
ATOM 520 C C . LYS A 1 70 ? 32.439 -7.609 -4.399 1.00 85.19 70 LYS A C 1
ATOM 522 O O . LYS A 1 70 ? 33.411 -8.339 -4.570 1.00 85.19 70 LYS A O 1
ATOM 527 N N . ALA A 1 71 ? 32.327 -6.803 -3.340 1.00 84.56 71 ALA A N 1
ATOM 528 C CA . ALA A 1 71 ? 33.392 -6.639 -2.351 1.00 84.56 71 ALA A CA 1
ATOM 529 C C . ALA A 1 71 ? 33.783 -7.955 -1.645 1.00 84.56 71 ALA A C 1
ATOM 531 O O . ALA A 1 71 ? 34.956 -8.163 -1.347 1.00 84.56 71 ALA A O 1
ATOM 532 N N . ILE A 1 72 ? 32.823 -8.855 -1.395 1.00 84.38 72 ILE A N 1
ATOM 533 C CA . ILE A 1 72 ? 33.079 -10.166 -0.770 1.00 84.38 72 ILE A CA 1
ATOM 534 C C . ILE A 1 72 ? 33.624 -11.189 -1.782 1.00 84.38 72 ILE A C 1
ATOM 536 O O . ILE A 1 72 ? 34.466 -12.009 -1.418 1.00 84.38 72 ILE A O 1
ATOM 540 N N . ARG A 1 73 ? 33.162 -11.164 -3.041 1.00 82.69 73 ARG A N 1
ATOM 541 C CA . ARG A 1 73 ? 33.682 -12.032 -4.117 1.00 82.69 73 ARG A CA 1
ATOM 542 C C . ARG A 1 73 ? 35.051 -11.601 -4.648 1.00 82.69 73 ARG A C 1
ATOM 544 O O . ARG A 1 73 ? 35.704 -12.419 -5.287 1.00 82.69 73 ARG A O 1
ATOM 551 N N . GLY A 1 74 ? 35.486 -10.377 -4.353 1.00 71.50 74 GLY A N 1
ATOM 552 C CA . GLY A 1 74 ? 36.747 -9.826 -4.849 1.00 71.50 74 GLY A CA 1
ATOM 553 C C . GLY A 1 74 ? 36.699 -9.431 -6.328 1.00 71.50 74 GLY A C 1
ATOM 554 O O . GLY A 1 74 ? 37.737 -9.479 -6.985 1.00 71.50 74 GLY A O 1
ATOM 555 N N . GLU A 1 75 ? 35.510 -9.084 -6.837 1.00 55.91 75 GLU A N 1
ATOM 556 C CA . GLU A 1 75 ? 35.280 -8.529 -8.185 1.00 55.91 75 GLU A CA 1
ATOM 557 C C . GLU A 1 75 ? 35.242 -6.996 -8.171 1.00 55.91 75 GLU A C 1
ATOM 559 O O . GLU A 1 75 ? 34.621 -6.425 -7.241 1.00 55.91 75 GLU A O 1
#

Solvent-accessible surface area (backbone atoms only — not comparable to full-atom values): 4372 Å² total; per-residue (Å²): 110,69,67,53,54,50,53,52,52,51,52,51,51,50,48,66,66,47,47,64,57,49,60,72,66,68,42,67,67,59,50,51,52,50,50,52,53,50,52,52,53,51,51,52,52,44,36,53,72,68,70,44,88,71,77,54,88,58,50,65,50,44,70,68,45,45,64,56,50,29,64,72,72,73,102

Radius of gyration: 17.88 Å; Cα contacts (8 Å, |Δi|>4): 22; chains: 1; bounding box: 50×18×38 Å

Sequence (75 aa):
MFGITAVIAVSAVIVAYEWPGLRKQGSARAIVAFFTMLFIGLGIMICIFAGIEVPGPAEPLRILFEPMGKAIRGE

Foldseek 3Di:
DVQLVVLVVVLVVVCVVCVVVVVVVVDPVVVVVVVVVSVVVSVVSVCVVVVHDDDDPCPVVCVVCVVVVCVVVVD